Protein AF-A0A933D525-F1 (afdb_monomer_lite)

Foldseek 3Di:
DPVVLVQVLLQQLVQQLVVVVVFHWDDDPPDGAIDGPQAGQKHADWDDDPNDIDDGMDGAAPDDQVVVVVDDDPPPPPHHHDHVCVVVVHHDDPVVSVVSSQVSSCVSVVHDDADADPVCVVVDDVPDHHDPDPPDPDDDDDD

Radius of gyration: 18.98 Å; chains: 1; bounding box: 61×46×40 Å

Structure (mmCIF, N/CA/C/O backbone):
data_AF-A0A933D525-F1
#
_entry.id   AF-A0A933D525-F1
#
loop_
_atom_site.group_PDB
_atom_site.id
_atom_site.type_symbol
_atom_site.label_atom_id
_atom_site.label_alt_id
_atom_site.label_comp_id
_atom_site.label_asym_id
_atom_site.label_entity_id
_atom_site.label_seq_id
_atom_site.pdbx_PDB_ins_code
_atom_site.Cartn_x
_atom_site.Cartn_y
_atom_site.Cartn_z
_atom_site.occupancy
_atom_site.B_iso_or_equiv
_atom_site.auth_seq_id
_atom_site.auth_comp_id
_atom_site.auth_asym_id
_atom_site.auth_atom_id
_atom_site.pdbx_PDB_model_num
ATOM 1 N N . LEU A 1 1 ? -7.139 -11.511 15.851 1.00 65.94 1 LEU A N 1
ATOM 2 C CA . LEU A 1 1 ? -6.627 -10.879 14.617 1.00 65.94 1 LEU A CA 1
ATOM 3 C C . LEU A 1 1 ? -5.831 -11.922 13.856 1.00 65.94 1 LEU A C 1
ATOM 5 O O . LEU A 1 1 ? -4.845 -12.406 14.396 1.00 65.94 1 LEU A O 1
ATOM 9 N N . ASP A 1 2 ? -6.271 -12.282 12.656 1.00 87.12 2 ASP A N 1
ATOM 10 C CA . ASP A 1 2 ? -5.438 -13.042 11.724 1.00 87.12 2 ASP A CA 1
ATOM 11 C C . ASP A 1 2 ? -4.530 -12.046 10.989 1.00 87.12 2 ASP A C 1
ATOM 13 O O . ASP A 1 2 ? -5.005 -11.227 10.200 1.00 87.12 2 ASP A O 1
ATOM 17 N N . LEU A 1 3 ? -3.234 -12.063 11.313 1.00 86.88 3 LEU A N 1
ATOM 18 C CA . LEU A 1 3 ? -2.268 -11.114 10.759 1.00 86.88 3 LEU A CA 1
ATOM 19 C C . LEU A 1 3 ? -1.993 -11.373 9.274 1.00 86.88 3 LEU A C 1
ATOM 21 O O . LEU A 1 3 ? -1.749 -10.427 8.531 1.00 86.88 3 LEU A O 1
ATOM 25 N N . HIS A 1 4 ? -2.052 -12.635 8.842 1.00 89.50 4 HIS A N 1
ATOM 26 C CA . HIS A 1 4 ? -1.857 -12.987 7.441 1.00 89.50 4 HIS A CA 1
ATOM 27 C C . HIS A 1 4 ? -3.014 -12.464 6.604 1.00 89.50 4 HIS A C 1
ATOM 29 O O . HIS A 1 4 ? -2.779 -11.811 5.591 1.00 89.50 4 HIS A O 1
ATOM 35 N N . ARG A 1 5 ? -4.252 -12.677 7.064 1.00 92.19 5 ARG A N 1
ATOM 36 C CA . ARG A 1 5 ? -5.430 -12.102 6.413 1.00 92.19 5 ARG A CA 1
ATOM 37 C C . ARG A 1 5 ? -5.366 -10.576 6.384 1.00 92.19 5 ARG A C 1
ATOM 39 O O . ARG A 1 5 ? -5.506 -10.004 5.316 1.00 92.19 5 ARG A O 1
ATOM 46 N N . TYR A 1 6 ? -5.050 -9.933 7.509 1.00 92.81 6 TYR A N 1
ATOM 47 C CA . TYR A 1 6 ? -4.910 -8.474 7.573 1.00 92.81 6 TYR A CA 1
ATOM 48 C C . TYR A 1 6 ? -3.876 -7.932 6.570 1.00 92.81 6 TYR A C 1
ATOM 50 O O . TYR A 1 6 ? -4.121 -6.931 5.904 1.00 92.81 6 TYR A O 1
ATOM 58 N N . LEU A 1 7 ? -2.733 -8.610 6.417 1.00 93.94 7 LEU A N 1
ATOM 59 C CA . LEU A 1 7 ? -1.735 -8.265 5.404 1.00 93.94 7 LEU A CA 1
ATOM 60 C C . LEU A 1 7 ? -2.272 -8.429 3.977 1.00 93.94 7 LEU A C 1
ATOM 62 O O . LEU A 1 7 ? -2.055 -7.545 3.152 1.00 93.94 7 LEU A O 1
ATOM 66 N N . ARG A 1 8 ? -2.985 -9.525 3.685 1.00 95.62 8 ARG A N 1
ATOM 67 C CA . ARG A 1 8 ? -3.607 -9.742 2.367 1.00 95.62 8 ARG A CA 1
ATOM 68 C C . ARG A 1 8 ? -4.686 -8.707 2.062 1.00 95.62 8 ARG A C 1
ATOM 70 O O . ARG A 1 8 ? -4.765 -8.267 0.918 1.00 95.62 8 ARG A O 1
ATOM 77 N N . ASP A 1 9 ? -5.446 -8.292 3.067 1.00 97.00 9 ASP A N 1
ATOM 78 C CA . ASP A 1 9 ? -6.456 -7.242 2.956 1.00 97.00 9 ASP A CA 1
ATOM 79 C C . ASP A 1 9 ? -5.787 -5.886 2.657 1.00 97.00 9 ASP A C 1
ATOM 81 O O . ASP A 1 9 ? -6.196 -5.188 1.735 1.00 97.00 9 ASP A O 1
ATOM 85 N N . LEU A 1 10 ? -4.686 -5.536 3.337 1.00 97.44 10 LEU A N 1
ATOM 86 C CA . LEU A 1 10 ? -3.913 -4.328 3.002 1.00 97.44 10 LEU A CA 1
ATOM 87 C C . LEU A 1 10 ? -3.332 -4.367 1.580 1.00 97.44 10 LEU A C 1
ATOM 89 O O . LEU A 1 10 ? -3.354 -3.353 0.888 1.00 97.44 10 LEU A O 1
ATOM 93 N N . GLU A 1 11 ? -2.828 -5.518 1.126 1.00 98.12 11 GLU A N 1
ATOM 94 C CA . GLU A 1 11 ? -2.406 -5.686 -0.272 1.00 98.12 11 GLU A CA 1
ATOM 95 C C . GLU A 1 11 ? -3.578 -5.462 -1.237 1.00 98.12 11 GLU A C 1
ATOM 97 O O . GLU A 1 11 ? -3.399 -4.821 -2.268 1.00 98.12 11 GLU A O 1
ATOM 102 N N . GLU A 1 12 ? -4.777 -5.943 -0.893 1.00 98.44 12 GLU A N 1
ATOM 103 C CA . GLU A 1 12 ? -5.973 -5.786 -1.727 1.00 98.44 12 GLU A CA 1
ATOM 104 C C . GLU A 1 12 ? -6.386 -4.323 -1.851 1.00 98.44 12 GLU A C 1
ATOM 106 O O . GLU A 1 12 ? -6.699 -3.872 -2.947 1.00 98.44 12 GLU A O 1
ATOM 111 N N . VAL A 1 13 ? -6.327 -3.560 -0.754 1.00 98.50 13 VAL A N 1
ATOM 112 C CA . VAL A 1 13 ? -6.620 -2.119 -0.773 1.00 98.50 13 VAL A CA 1
ATOM 113 C C . VAL A 1 13 ? -5.761 -1.407 -1.813 1.00 98.50 13 VAL A C 1
ATOM 115 O O . VAL A 1 13 ? -6.268 -0.607 -2.598 1.00 98.50 13 VAL A O 1
ATOM 118 N N . ILE A 1 14 ? -4.464 -1.713 -1.850 1.00 98.38 14 ILE A N 1
ATOM 119 C CA . ILE A 1 14 ? -3.542 -1.089 -2.799 1.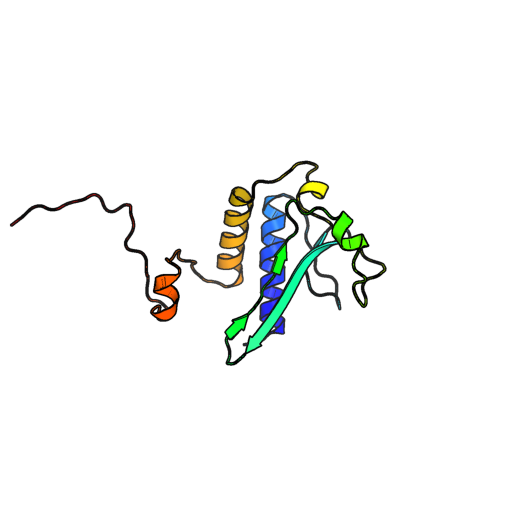00 98.38 14 ILE A CA 1
ATOM 120 C C . ILE A 1 14 ? -3.777 -1.598 -4.223 1.00 98.38 14 ILE A C 1
ATOM 122 O O . ILE A 1 14 ? -3.716 -0.802 -5.154 1.00 98.38 14 ILE A O 1
ATOM 126 N N . ILE A 1 15 ? -4.082 -2.885 -4.415 1.00 98.56 15 ILE A N 1
ATOM 127 C CA . ILE A 1 15 ? -4.413 -3.432 -5.742 1.00 98.56 15 ILE A CA 1
ATOM 128 C C . ILE A 1 15 ? -5.657 -2.744 -6.314 1.00 98.56 15 ILE A C 1
ATOM 130 O O . ILE A 1 15 ? -5.590 -2.223 -7.422 1.00 98.56 15 ILE A O 1
ATOM 134 N N . LEU A 1 16 ? -6.740 -2.643 -5.540 1.00 98.38 16 LEU A N 1
ATOM 135 C CA . LEU A 1 16 ? -7.959 -1.943 -5.955 1.00 98.38 16 LEU A CA 1
ATOM 136 C C . LEU A 1 16 ? -7.717 -0.449 -6.196 1.00 98.38 16 LEU A C 1
ATOM 138 O O . LEU A 1 16 ? -8.270 0.127 -7.123 1.00 98.38 16 LEU A O 1
ATOM 142 N N . THR A 1 17 ? -6.854 0.181 -5.395 1.00 98.19 17 THR A N 1
ATOM 143 C CA . THR A 1 17 ? -6.446 1.574 -5.630 1.00 98.19 17 THR A CA 1
ATOM 144 C C . THR A 1 17 ? -5.765 1.728 -6.993 1.00 98.19 17 THR A C 1
ATOM 146 O O . THR A 1 17 ? -6.005 2.709 -7.685 1.00 98.19 17 THR A O 1
ATOM 149 N N . LEU A 1 18 ? -4.909 0.782 -7.391 1.00 98.19 18 LEU A N 1
ATOM 150 C CA . LEU A 1 18 ? -4.202 0.825 -8.676 1.00 98.19 18 LEU A CA 1
ATOM 151 C C . LEU A 1 18 ? -5.139 0.637 -9.876 1.00 98.19 18 LEU A C 1
ATOM 153 O O . LEU A 1 18 ? -4.896 1.237 -10.926 1.00 98.19 18 LEU A O 1
ATOM 157 N N . GLU A 1 19 ? -6.218 -0.132 -9.718 1.00 97.50 19 GLU A N 1
ATOM 158 C CA . GLU A 1 19 ? -7.227 -0.333 -10.766 1.00 97.50 19 GLU A CA 1
ATOM 159 C C . GLU A 1 19 ? -7.890 0.984 -11.199 1.00 97.50 19 GLU A C 1
ATOM 161 O O . GLU A 1 19 ? -8.111 1.178 -12.394 1.00 97.50 19 GLU A O 1
ATOM 166 N N . GLU A 1 20 ? -8.101 1.930 -10.277 1.00 96.75 20 GLU A N 1
ATOM 167 C CA . GLU A 1 20 ? -8.635 3.274 -10.579 1.00 96.75 20 GLU A CA 1
ATOM 168 C C . GLU A 1 20 ? -7.715 4.091 -11.508 1.00 96.75 20 GLU A C 1
ATOM 170 O O . GLU A 1 20 ? -8.159 5.000 -12.208 1.00 96.75 20 GLU A O 1
ATOM 175 N N . TYR A 1 21 ? -6.427 3.741 -11.565 1.00 96.88 21 TYR A N 1
ATOM 176 C CA . TYR A 1 21 ? -5.445 4.338 -12.474 1.00 96.88 21 TYR A CA 1
ATOM 177 C C . TYR A 1 21 ? -5.196 3.487 -13.727 1.00 96.88 21 TYR A C 1
ATOM 179 O O . TYR A 1 21 ? -4.296 3.795 -14.509 1.00 96.88 21 TYR A O 1
ATOM 187 N N . GLY A 1 22 ? -5.957 2.405 -13.922 1.00 97.06 22 GLY A N 1
ATOM 188 C CA . GLY A 1 22 ? -5.744 1.449 -15.009 1.00 97.06 22 GLY A CA 1
ATOM 189 C C . GLY A 1 22 ? -4.452 0.638 -14.867 1.00 97.06 22 GLY A C 1
ATOM 190 O O . GLY A 1 22 ? -3.939 0.122 -15.859 1.00 97.06 22 GLY A O 1
ATOM 191 N N . VAL A 1 23 ? -3.903 0.535 -13.652 1.00 97.75 23 VAL A N 1
ATOM 192 C CA . VAL A 1 23 ? -2.651 -0.172 -13.370 1.00 97.75 23 VAL A CA 1
ATOM 193 C C . VAL A 1 23 ? -2.955 -1.521 -12.725 1.00 97.75 23 VAL A C 1
ATOM 195 O O . VAL A 1 23 ? -3.589 -1.604 -11.679 1.00 97.75 23 VAL A O 1
ATOM 198 N N . THR A 1 24 ? -2.454 -2.604 -13.315 1.00 97.75 24 THR A N 1
ATOM 199 C CA . THR A 1 24 ? -2.627 -3.947 -12.749 1.00 97.75 24 THR A CA 1
ATOM 200 C C . THR A 1 24 ? -1.593 -4.218 -11.655 1.00 97.75 24 THR A C 1
ATOM 202 O O . THR A 1 24 ? -0.419 -4.476 -11.936 1.00 97.75 24 THR A O 1
ATOM 205 N N . GLY A 1 25 ? -2.038 -4.175 -10.399 1.00 97.44 25 GLY A N 1
ATOM 206 C CA . GLY A 1 25 ? -1.272 -4.622 -9.236 1.00 97.44 25 GLY A CA 1
ATOM 207 C C . GLY A 1 25 ? -1.364 -6.135 -9.018 1.00 97.44 25 GLY A C 1
ATOM 208 O O . GLY A 1 25 ? -2.342 -6.781 -9.381 1.00 97.44 25 GLY A O 1
ATOM 209 N N . SER A 1 26 ? -0.338 -6.719 -8.403 1.00 97.12 26 SER A N 1
ATOM 210 C CA . SER A 1 26 ? -0.274 -8.153 -8.105 1.00 97.12 26 SER A CA 1
ATOM 211 C C . SER A 1 26 ? 0.451 -8.437 -6.789 1.00 97.12 26 SER A C 1
ATOM 213 O O . SER A 1 26 ? 1.176 -7.595 -6.251 1.00 97.12 26 SER A O 1
ATOM 215 N N . ARG A 1 27 ? 0.258 -9.657 -6.283 1.00 96.56 27 ARG A N 1
ATOM 216 C CA . ARG A 1 27 ? 1.004 -10.230 -5.158 1.00 96.56 27 ARG A CA 1
ATOM 217 C C . ARG A 1 27 ? 2.042 -11.198 -5.705 1.00 96.56 27 ARG A C 1
ATOM 219 O O . ARG A 1 27 ? 1.762 -11.918 -6.661 1.00 96.56 27 ARG A O 1
ATOM 226 N N . ILE A 1 28 ? 3.204 -11.265 -5.066 1.00 93.62 28 ILE A N 1
ATOM 227 C CA . ILE A 1 28 ? 4.210 -12.286 -5.361 1.00 93.62 28 ILE A CA 1
ATOM 228 C C . ILE A 1 28 ? 4.348 -13.171 -4.126 1.00 93.62 28 ILE A C 1
ATOM 230 O O . ILE A 1 28 ? 4.543 -12.672 -3.017 1.00 93.62 28 ILE A O 1
ATOM 234 N N . ASP A 1 29 ? 4.217 -14.485 -4.311 1.00 90.62 29 ASP A N 1
ATOM 235 C CA . ASP A 1 29 ? 4.346 -15.430 -3.205 1.00 90.62 29 ASP A CA 1
ATOM 236 C C . ASP A 1 29 ? 5.734 -15.341 -2.553 1.00 90.62 29 ASP A C 1
ATOM 238 O O . ASP A 1 29 ? 6.738 -15.107 -3.224 1.00 90.62 29 ASP A O 1
ATOM 242 N N . GLY A 1 30 ? 5.776 -15.443 -1.225 1.00 88.56 30 GLY A N 1
ATOM 243 C CA . GLY A 1 30 ? 6.993 -15.226 -0.435 1.00 88.56 30 GLY A CA 1
ATOM 244 C C . GLY A 1 30 ? 7.459 -13.766 -0.309 1.00 88.56 30 GLY A C 1
ATOM 245 O O . GLY A 1 30 ? 8.375 -13.499 0.467 1.00 88.56 30 GLY A O 1
ATOM 246 N N . TYR A 1 31 ? 6.825 -12.806 -0.995 1.00 90.50 31 TYR A N 1
ATOM 247 C CA . TYR A 1 31 ? 7.246 -11.403 -0.997 1.00 90.50 31 TYR A CA 1
ATOM 248 C C . TYR A 1 31 ? 6.104 -10.430 -0.668 1.00 90.50 31 TYR A C 1
ATOM 250 O O . TYR A 1 31 ? 5.392 -9.948 -1.551 1.00 90.50 31 TYR A O 1
ATOM 258 N N . THR A 1 32 ? 5.995 -10.063 0.611 1.00 92.81 32 THR A N 1
ATOM 259 C CA . THR A 1 32 ? 4.987 -9.115 1.111 1.00 92.81 32 THR A CA 1
ATOM 260 C C . THR A 1 32 ? 5.0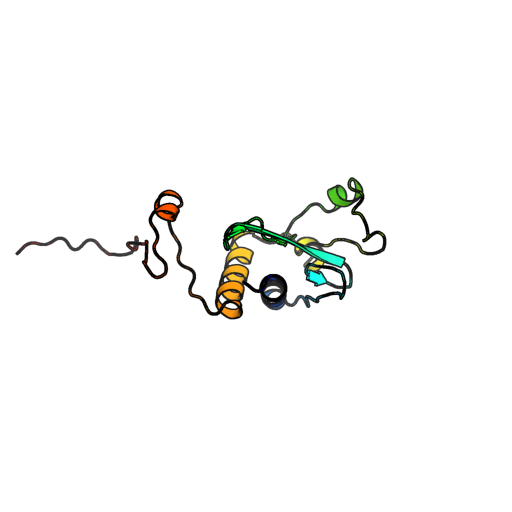58 -7.752 0.415 1.00 92.81 32 THR A C 1
ATOM 262 O O . THR A 1 32 ? 6.139 -7.156 0.262 1.00 92.81 32 THR A O 1
ATOM 265 N N . GLY A 1 33 ? 3.881 -7.241 0.055 1.00 94.88 33 GLY A N 1
ATOM 266 C CA . GLY A 1 33 ? 3.697 -5.969 -0.633 1.00 94.88 33 GLY A CA 1
ATOM 267 C C . GLY A 1 33 ? 3.004 -6.133 -1.981 1.00 94.88 33 GLY A C 1
ATOM 268 O O . GLY A 1 33 ? 2.661 -7.238 -2.399 1.00 94.88 33 GLY A O 1
ATOM 269 N N . VAL A 1 34 ? 2.817 -5.010 -2.671 1.00 97.81 34 VAL A N 1
ATOM 270 C CA . VAL A 1 34 ? 2.166 -4.973 -3.986 1.00 97.81 34 VAL A CA 1
ATOM 271 C C . VAL A 1 34 ? 3.180 -4.664 -5.076 1.00 97.81 34 VAL A C 1
ATOM 273 O O . VAL A 1 34 ? 4.110 -3.872 -4.884 1.00 97.81 34 VAL A O 1
ATOM 276 N N . TRP A 1 35 ? 2.985 -5.315 -6.220 1.00 97.19 35 TRP A N 1
ATOM 277 C CA . TRP A 1 35 ? 3.929 -5.374 -7.326 1.00 97.19 35 TRP A CA 1
ATOM 278 C C . TRP A 1 35 ? 3.249 -5.047 -8.655 1.00 97.19 35 TRP A C 1
ATOM 280 O O . TRP A 1 35 ? 2.146 -5.525 -8.917 1.00 97.19 35 TRP A O 1
ATOM 290 N N . VAL A 1 36 ? 3.933 -4.295 -9.515 1.00 96.94 36 VAL A N 1
ATOM 291 C CA . VAL A 1 36 ? 3.505 -3.981 -10.887 1.00 96.94 36 VAL A CA 1
ATOM 292 C C . VAL A 1 36 ? 4.639 -4.355 -11.832 1.00 96.94 36 VAL A C 1
ATOM 294 O O . VAL A 1 36 ? 5.771 -3.909 -11.651 1.00 96.94 36 VAL A O 1
ATOM 297 N N . GLY A 1 37 ? 4.364 -5.223 -12.810 1.00 93.38 37 GLY A N 1
ATOM 298 C CA . GLY A 1 37 ? 5.378 -5.665 -13.779 1.00 93.38 37 GLY A CA 1
ATOM 299 C C . GLY A 1 37 ? 6.627 -6.293 -13.141 1.00 93.38 37 GLY A C 1
ATOM 300 O O . GLY A 1 37 ? 7.718 -6.170 -13.684 1.00 93.38 37 GLY A O 1
ATOM 301 N N . GLY A 1 38 ? 6.493 -6.911 -11.962 1.00 91.88 38 GLY A N 1
ATOM 302 C CA . GLY A 1 38 ? 7.611 -7.495 -11.212 1.00 91.88 38 GLY A CA 1
ATOM 303 C C . GLY A 1 38 ? 8.374 -6.527 -10.298 1.00 91.88 38 GLY A C 1
ATOM 304 O O . GLY A 1 38 ? 9.202 -6.989 -9.515 1.00 91.88 38 GLY A O 1
ATOM 305 N N . ASN A 1 39 ? 8.059 -5.227 -10.322 1.00 93.69 39 ASN A N 1
ATOM 306 C CA . ASN A 1 39 ? 8.663 -4.210 -9.456 1.00 93.69 39 ASN A CA 1
ATOM 307 C C . ASN A 1 39 ? 7.753 -3.867 -8.273 1.00 93.69 39 ASN A C 1
ATOM 309 O O . ASN A 1 39 ? 6.533 -3.774 -8.420 1.00 93.69 39 ASN A O 1
ATOM 313 N N . LYS A 1 40 ? 8.331 -3.666 -7.085 1.00 95.00 40 LYS A N 1
ATOM 314 C CA . LYS A 1 40 ? 7.570 -3.332 -5.875 1.00 95.00 40 LYS A CA 1
ATOM 315 C C . LYS A 1 40 ? 7.092 -1.888 -5.939 1.00 95.00 40 LYS A C 1
ATOM 317 O O . LYS A 1 40 ? 7.904 -0.969 -5.988 1.00 95.00 40 LYS A O 1
ATOM 322 N N . ILE A 1 41 ? 5.782 -1.692 -5.863 1.00 97.12 41 ILE A N 1
ATOM 323 C CA . ILE A 1 41 ? 5.173 -0.359 -5.812 1.00 97.12 41 ILE A CA 1
ATOM 324 C C . ILE A 1 41 ? 4.733 0.022 -4.396 1.00 97.12 41 ILE A C 1
ATOM 326 O O . ILE A 1 41 ? 4.690 1.201 -4.046 1.00 97.12 41 ILE A O 1
ATOM 330 N N . CYS A 1 42 ? 4.433 -0.971 -3.555 1.00 97.06 42 CYS A N 1
ATOM 331 C CA . CYS A 1 42 ? 4.046 -0.737 -2.173 1.00 97.06 42 CYS A CA 1
ATOM 332 C C . CYS A 1 42 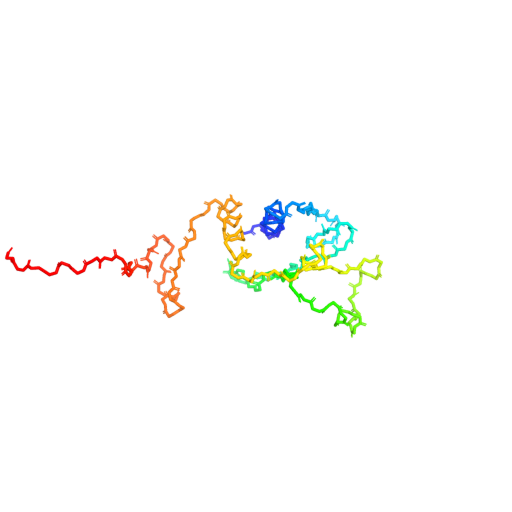? 4.699 -1.746 -1.229 1.00 97.06 42 CYS A C 1
ATOM 334 O O . CYS A 1 42 ? 4.568 -2.961 -1.402 1.00 97.06 42 CYS A O 1
ATOM 336 N N . ALA A 1 43 ? 5.400 -1.236 -0.218 1.00 95.38 43 ALA A N 1
ATOM 337 C CA . ALA A 1 43 ? 5.920 -2.035 0.882 1.00 95.38 43 ALA A CA 1
ATOM 338 C C . ALA A 1 43 ? 4.888 -2.091 2.010 1.00 95.38 43 ALA A C 1
ATOM 340 O O . ALA A 1 43 ? 4.309 -1.071 2.368 1.00 95.38 43 ALA A O 1
ATOM 341 N N . ILE A 1 44 ? 4.681 -3.269 2.595 1.00 95.25 44 ILE A N 1
ATOM 342 C CA . ILE A 1 44 ? 3.747 -3.454 3.708 1.00 95.25 44 ILE A CA 1
ATOM 343 C C . ILE A 1 44 ? 4.504 -4.097 4.860 1.00 95.25 44 ILE A C 1
ATOM 345 O O . ILE A 1 44 ? 5.162 -5.125 4.696 1.00 95.25 44 ILE A O 1
ATOM 349 N N . GLY A 1 45 ? 4.420 -3.465 6.023 1.00 91.62 45 GLY A N 1
ATOM 350 C CA . GLY A 1 45 ? 5.079 -3.897 7.241 1.00 91.62 45 GLY A CA 1
ATOM 351 C C . GLY A 1 45 ? 4.235 -3.473 8.424 1.00 91.62 45 GLY A C 1
ATOM 352 O O . GLY A 1 45 ? 4.040 -2.284 8.662 1.00 91.62 45 GLY A O 1
ATOM 353 N N . VAL A 1 46 ? 3.723 -4.452 9.160 1.00 92.31 46 VAL A N 1
ATOM 354 C CA . VAL A 1 46 ? 2.826 -4.223 10.291 1.00 92.31 46 VAL A CA 1
ATOM 355 C C . VAL A 1 46 ? 3.341 -4.982 11.499 1.00 92.31 46 VAL A C 1
ATOM 357 O O . VAL A 1 46 ? 3.886 -6.080 11.391 1.00 92.31 46 VAL A O 1
ATOM 360 N N . ARG A 1 47 ? 3.144 -4.399 12.673 1.00 89.69 47 ARG A N 1
ATOM 361 C CA . ARG A 1 47 ? 3.384 -5.056 13.955 1.00 89.69 47 ARG A CA 1
ATOM 362 C C . ARG A 1 47 ? 2.076 -5.063 14.726 1.00 89.69 47 ARG A C 1
ATOM 364 O O . ARG A 1 47 ? 1.359 -4.073 14.716 1.00 89.69 47 ARG A O 1
ATOM 371 N N . SER A 1 48 ? 1.771 -6.164 15.404 1.00 87.00 48 SER A N 1
ATOM 372 C CA . SER A 1 48 ? 0.620 -6.250 16.305 1.00 87.00 48 SER A CA 1
ATOM 373 C C . SER A 1 48 ? 1.100 -6.357 17.747 1.00 87.00 48 SER A C 1
ATOM 375 O O . SER A 1 48 ? 2.002 -7.136 18.053 1.00 87.00 48 SER A O 1
ATOM 377 N N . SER A 1 49 ? 0.519 -5.553 18.632 1.00 84.56 49 SER A N 1
ATOM 378 C CA . SER A 1 49 ? 0.769 -5.590 20.072 1.00 84.56 49 SER A CA 1
ATOM 379 C C . SER A 1 49 ? -0.540 -5.348 20.807 1.00 84.56 49 SER A C 1
ATOM 381 O O . SER A 1 49 ? -1.265 -4.414 20.478 1.00 84.56 49 SER A O 1
ATOM 383 N N . ARG A 1 50 ? -0.864 -6.192 21.796 1.00 84.50 50 ARG A N 1
ATOM 384 C CA . ARG A 1 50 ? -2.122 -6.106 22.568 1.00 84.50 50 ARG A CA 1
ATOM 385 C C . ARG A 1 50 ? -3.374 -5.986 21.677 1.00 84.50 50 ARG A C 1
ATOM 387 O O . ARG A 1 50 ? -4.286 -5.238 22.000 1.00 84.50 50 ARG A O 1
ATOM 394 N N . TRP A 1 51 ? -3.399 -6.724 20.562 1.00 78.94 51 TRP A N 1
ATOM 395 C CA . TRP A 1 51 ? -4.478 -6.724 19.557 1.00 78.94 51 TRP A CA 1
ATOM 396 C C . TRP A 1 51 ? -4.647 -5.431 18.748 1.00 78.94 51 TRP A C 1
ATOM 398 O O . TRP A 1 51 ? -5.621 -5.305 18.012 1.00 78.94 51 TRP A O 1
ATOM 408 N N . VAL A 1 52 ? -3.680 -4.516 18.821 1.00 81.12 52 VAL A N 1
ATOM 409 C CA . VAL A 1 52 ? -3.644 -3.276 18.040 1.00 81.12 52 VAL A CA 1
ATOM 410 C C . VAL A 1 52 ? -2.486 -3.336 17.046 1.00 81.12 52 VAL A C 1
ATOM 412 O O . VAL A 1 52 ? -1.351 -3.653 17.415 1.00 81.12 52 VAL A O 1
ATOM 415 N N . THR A 1 53 ? -2.773 -3.050 15.776 1.00 86.31 53 THR A N 1
ATOM 416 C CA . THR A 1 53 ? -1.766 -2.969 14.712 1.00 86.31 53 THR A CA 1
ATOM 417 C C . THR A 1 53 ? -1.107 -1.593 14.680 1.00 86.31 53 THR A C 1
ATOM 419 O O . THR A 1 53 ? -1.751 -0.574 14.902 1.00 86.31 53 THR A O 1
ATOM 422 N N . MET A 1 54 ? 0.186 -1.564 14.382 1.00 83.81 54 MET A N 1
ATOM 423 C CA . MET A 1 54 ? 1.019 -0.370 14.229 1.00 83.81 54 MET A CA 1
ATOM 424 C C . MET A 1 54 ? 1.892 -0.503 12.972 1.00 83.81 54 MET A C 1
ATOM 426 O O . MET A 1 54 ? 2.125 -1.622 12.503 1.00 83.81 54 MET A O 1
ATOM 430 N N . HIS A 1 55 ? 2.375 0.635 12.457 1.00 91.56 55 HIS A N 1
ATOM 431 C CA . HIS A 1 55 ? 2.907 0.816 11.095 1.00 91.56 55 HIS A CA 1
ATOM 432 C C . HIS A 1 55 ? 1.802 0.732 10.030 1.00 91.56 55 HIS A C 1
ATOM 434 O O . HIS A 1 55 ? 0.770 1.373 10.204 1.00 91.56 55 HIS A O 1
ATOM 440 N N . GLY A 1 56 ? 2.006 0.006 8.929 1.00 92.38 56 GLY A N 1
ATOM 441 C CA . GLY A 1 56 ? 1.058 -0.021 7.820 1.00 92.38 56 GLY A CA 1
ATOM 442 C C . GLY A 1 56 ? 1.744 -0.338 6.501 1.00 92.38 56 GLY A C 1
ATOM 443 O O . GLY A 1 56 ? 2.433 -1.350 6.365 1.00 92.38 56 GLY A O 1
ATOM 444 N N . PHE A 1 57 ? 1.554 0.546 5.529 1.00 96.00 57 PHE A N 1
ATOM 445 C CA . PHE A 1 57 ? 2.118 0.419 4.197 1.00 96.00 57 PHE A CA 1
ATOM 446 C C . PHE A 1 57 ? 2.761 1.728 3.732 1.00 96.00 57 PHE A C 1
ATOM 448 O O . PHE A 1 57 ? 2.426 2.808 4.211 1.00 96.00 57 PHE A O 1
ATOM 455 N N . ALA A 1 58 ? 3.685 1.618 2.785 1.00 95.75 58 ALA A N 1
ATOM 456 C CA . ALA A 1 58 ? 4.331 2.726 2.100 1.00 95.75 58 ALA A CA 1
ATOM 457 C C . ALA A 1 58 ? 4.118 2.540 0.596 1.00 95.75 58 ALA A C 1
ATOM 459 O O . ALA A 1 58 ? 4.692 1.633 -0.008 1.00 95.75 58 ALA A O 1
ATOM 460 N N . PHE A 1 59 ? 3.233 3.349 0.013 1.00 96.94 59 PHE A N 1
ATOM 461 C CA . PHE A 1 59 ? 2.870 3.301 -1.403 1.00 96.94 59 PHE A CA 1
ATOM 462 C C . PHE A 1 59 ? 3.628 4.392 -2.170 1.00 96.94 59 PHE A C 1
ATOM 464 O O . PHE A 1 59 ? 3.503 5.581 -1.874 1.00 96.94 59 PHE A O 1
ATOM 471 N N . ASN A 1 60 ? 4.444 3.986 -3.142 1.00 96.94 60 ASN A N 1
ATOM 472 C CA . ASN A 1 60 ? 5.270 4.893 -3.928 1.00 96.94 60 ASN A CA 1
ATOM 473 C C . ASN A 1 60 ? 4.419 5.652 -4.959 1.00 96.94 60 ASN A C 1
ATOM 475 O O . ASN A 1 60 ? 4.147 5.141 -6.044 1.00 96.94 60 ASN A O 1
ATOM 479 N N . ILE A 1 61 ? 4.036 6.893 -4.647 1.00 97.19 61 ILE A N 1
ATOM 480 C CA . ILE A 1 61 ? 3.294 7.758 -5.582 1.00 97.19 61 ILE A CA 1
ATOM 481 C C . ILE A 1 61 ? 4.254 8.532 -6.485 1.00 97.19 61 ILE A C 1
ATOM 483 O O . ILE A 1 61 ? 4.414 8.196 -7.651 1.00 97.19 61 ILE A O 1
ATOM 487 N N . ASN A 1 62 ? 4.953 9.520 -5.920 1.00 96.19 62 ASN A N 1
ATOM 488 C CA . ASN A 1 62 ? 5.946 10.349 -6.616 1.00 96.19 62 ASN A CA 1
ATOM 489 C C . ASN A 1 62 ? 7.369 10.130 -6.082 1.00 96.19 62 ASN A C 1
ATOM 491 O O . ASN A 1 62 ? 8.205 11.029 -6.186 1.00 96.19 62 ASN A O 1
ATOM 495 N N . ALA A 1 63 ? 7.615 8.987 -5.439 1.00 91.94 63 ALA A N 1
ATOM 496 C CA . ALA A 1 63 ? 8.878 8.702 -4.770 1.00 91.94 63 ALA A CA 1
ATOM 497 C C . ALA A 1 63 ? 10.066 8.806 -5.740 1.00 91.94 63 ALA A C 1
ATOM 499 O O . ALA A 1 63 ? 9.989 8.348 -6.880 1.00 91.94 63 ALA A O 1
ATOM 500 N N . ASP A 1 64 ? 11.168 9.389 -5.271 1.00 89.25 64 ASP A N 1
ATOM 501 C CA . ASP A 1 64 ? 12.453 9.304 -5.960 1.00 89.25 64 ASP A CA 1
ATOM 502 C C . ASP A 1 64 ? 13.060 7.927 -5.679 1.00 89.25 64 ASP A C 1
ATOM 504 O O . ASP A 1 64 ? 13.407 7.594 -4.542 1.00 89.25 64 ASP A O 1
ATOM 508 N N . LEU A 1 65 ? 13.134 7.100 -6.718 1.00 87.69 65 LEU A N 1
ATOM 509 C CA . LEU A 1 65 ? 13.549 5.713 -6.574 1.00 87.69 65 LEU A CA 1
ATOM 510 C C . LEU A 1 65 ? 15.067 5.548 -6.448 1.00 87.69 65 LEU A C 1
ATOM 512 O O . LEU A 1 65 ? 15.512 4.510 -5.965 1.00 87.69 65 LEU A O 1
ATOM 516 N N . SER A 1 66 ? 15.858 6.583 -6.758 1.00 83.50 66 SER A N 1
ATOM 517 C CA . SER A 1 66 ? 17.324 6.550 -6.619 1.00 83.50 66 SER A CA 1
ATOM 518 C C . SER A 1 66 ? 17.791 6.373 -5.168 1.00 83.50 66 SER A C 1
ATOM 520 O O . SER A 1 66 ? 18.926 5.973 -4.900 1.00 83.50 66 SER A O 1
ATOM 522 N N . PHE A 1 67 ? 16.918 6.644 -4.192 1.00 80.19 67 PHE A N 1
ATOM 523 C CA . PHE A 1 67 ? 17.200 6.371 -2.785 1.00 80.19 67 PHE A CA 1
ATOM 524 C C . PHE A 1 67 ? 17.208 4.875 -2.457 1.00 80.19 67 PHE A C 1
ATOM 526 O O . PHE A 1 67 ? 17.900 4.477 -1.519 1.00 80.19 67 PHE A O 1
ATOM 533 N N . PHE A 1 68 ? 16.493 4.042 -3.219 1.00 80.69 68 PHE A N 1
ATOM 534 C CA . PHE A 1 68 ? 16.491 2.594 -3.005 1.00 80.69 68 PHE A CA 1
ATOM 535 C C . PHE A 1 68 ? 17.820 1.954 -3.412 1.00 80.69 68 PHE A C 1
ATOM 537 O O . PHE A 1 68 ? 18.231 0.998 -2.763 1.00 80.69 68 PHE A O 1
ATOM 544 N N . ASP A 1 69 ? 18.553 2.543 -4.363 1.00 75.44 69 ASP A N 1
ATOM 545 C CA . ASP A 1 69 ? 19.900 2.094 -4.756 1.00 75.44 69 ASP A CA 1
ATOM 546 C C . ASP A 1 69 ? 20.935 2.244 -3.627 1.00 75.44 69 ASP A C 1
ATOM 548 O O . ASP A 1 69 ? 22.009 1.645 -3.654 1.00 75.44 69 ASP A O 1
ATOM 552 N N . ARG A 1 70 ? 20.626 3.064 -2.614 1.00 77.56 70 ARG A N 1
ATOM 553 C CA . ARG A 1 70 ? 21.511 3.342 -1.472 1.00 77.56 70 ARG A CA 1
ATOM 554 C C . ARG A 1 70 ? 21.279 2.410 -0.288 1.00 77.56 70 ARG A C 1
ATOM 556 O O . ARG A 1 70 ? 21.972 2.526 0.722 1.00 77.56 70 ARG A O 1
ATOM 563 N N . ILE A 1 71 ? 20.295 1.521 -0.381 1.00 80.12 71 ILE A N 1
ATOM 564 C CA . ILE A 1 71 ? 19.930 0.580 0.675 1.00 80.12 71 ILE A CA 1
ATOM 565 C C . ILE A 1 71 ? 20.070 -0.824 0.097 1.00 80.12 71 ILE A C 1
ATOM 567 O O . ILE A 1 71 ? 19.654 -1.080 -1.024 1.00 80.12 71 ILE A O 1
ATOM 571 N N . ILE A 1 72 ? 20.640 -1.753 0.865 1.00 68.12 72 ILE A N 1
ATOM 572 C CA . ILE A 1 72 ? 20.637 -3.172 0.503 1.00 68.12 72 ILE A CA 1
ATOM 573 C C . ILE A 1 72 ? 19.410 -3.818 1.159 1.00 68.12 72 ILE A C 1
ATOM 575 O O . ILE A 1 72 ? 19.446 -4.093 2.363 1.00 68.12 72 ILE A O 1
ATOM 579 N N . PRO A 1 73 ? 18.306 -4.057 0.428 1.00 63.84 73 PRO A N 1
ATOM 580 C CA . PRO A 1 73 ? 17.197 -4.818 0.973 1.00 63.84 73 PRO A CA 1
ATOM 581 C C . PRO A 1 73 ? 17.619 -6.285 1.094 1.00 63.84 73 PRO A C 1
ATOM 583 O O . PRO A 1 73 ? 17.874 -6.960 0.097 1.00 63.84 73 PRO A O 1
ATOM 586 N N . CYS A 1 74 ? 17.679 -6.809 2.319 1.00 56.03 74 CYS A N 1
ATOM 587 C CA . CYS A 1 74 ? 17.909 -8.236 2.530 1.00 56.03 74 CYS A CA 1
ATOM 588 C C . CYS A 1 74 ? 16.834 -9.060 1.791 1.00 56.03 74 CYS A C 1
ATOM 590 O O . CYS A 1 74 ? 15.655 -8.990 2.133 1.00 56.03 74 CYS A O 1
ATOM 592 N N . GLY A 1 75 ? 17.247 -9.854 0.794 1.00 59.88 75 GLY A N 1
ATOM 593 C CA . GLY A 1 75 ? 16.428 -10.912 0.185 1.00 59.88 75 GLY A CA 1
ATOM 594 C C . GLY A 1 75 ? 15.664 -10.572 -1.103 1.00 59.88 75 GLY A C 1
ATOM 595 O O . GLY A 1 75 ? 14.898 -11.418 -1.557 1.00 59.88 75 GLY A O 1
ATOM 596 N N . ILE A 1 76 ? 15.845 -9.390 -1.713 1.00 62.69 76 ILE A N 1
ATOM 597 C CA . ILE A 1 76 ? 15.096 -8.986 -2.929 1.00 62.69 76 ILE A CA 1
ATOM 598 C C . ILE A 1 76 ? 16.004 -8.396 -4.029 1.00 62.69 76 ILE A C 1
ATOM 600 O O . ILE A 1 76 ? 15.617 -7.491 -4.757 1.00 62.69 76 ILE A O 1
ATOM 604 N N . PHE A 1 77 ? 17.227 -8.906 -4.167 1.00 60.72 77 PHE A N 1
ATOM 605 C CA . PHE A 1 77 ? 18.227 -8.360 -5.097 1.00 60.72 77 PHE A CA 1
ATOM 606 C C . PHE A 1 77 ? 17.808 -8.381 -6.575 1.00 60.72 77 PHE A C 1
ATOM 608 O O . PHE A 1 77 ? 18.281 -7.565 -7.356 1.00 60.72 77 PHE A O 1
ATOM 615 N N . GLU A 1 78 ? 16.918 -9.296 -6.958 1.00 65.81 78 GLU A N 1
ATOM 616 C CA . GLU A 1 78 ? 16.490 -9.476 -8.351 1.00 65.81 78 GLU A CA 1
ATOM 617 C C . GLU A 1 78 ? 15.202 -8.719 -8.709 1.00 65.81 78 GLU A C 1
ATOM 619 O O . GLU A 1 78 ? 14.737 -8.821 -9.843 1.00 65.81 78 GLU A O 1
ATOM 624 N N . LYS A 1 79 ? 14.583 -7.985 -7.769 1.00 74.69 79 LYS A N 1
ATOM 625 C CA . LYS A 1 79 ? 13.335 -7.253 -8.041 1.00 74.69 79 LYS A CA 1
ATOM 626 C C . LYS A 1 79 ? 13.497 -5.770 -7.736 1.00 74.69 79 LYS A C 1
ATOM 628 O O . LYS A 1 79 ? 13.902 -5.399 -6.637 1.00 74.69 79 LYS A O 1
ATOM 633 N N . GLY A 1 80 ? 13.140 -4.931 -8.703 1.00 88.38 80 GLY A N 1
ATOM 634 C CA . GLY A 1 80 ? 13.201 -3.483 -8.565 1.00 88.38 80 GLY A CA 1
ATOM 635 C C . GLY A 1 80 ? 12.050 -2.905 -7.744 1.00 88.38 80 GLY A C 1
ATOM 636 O O . GLY A 1 80 ? 11.160 -3.608 -7.250 1.00 88.38 80 GLY A O 1
ATOM 637 N N . VAL A 1 81 ? 12.064 -1.583 -7.632 1.00 92.94 81 VAL A N 1
ATOM 638 C CA . VAL A 1 81 ? 10.966 -0.766 -7.110 1.00 92.94 81 VAL A CA 1
ATOM 639 C C . VAL A 1 81 ? 10.398 0.084 -8.239 1.00 92.94 81 VAL A C 1
ATOM 641 O O . VAL A 1 81 ? 11.072 0.329 -9.232 1.00 92.94 81 VAL A O 1
ATOM 644 N N . THR A 1 82 ? 9.154 0.522 -8.103 1.00 95.38 82 THR A N 1
ATOM 645 C CA . THR A 1 82 ? 8.538 1.477 -9.029 1.00 95.38 82 THR A CA 1
ATOM 646 C C . THR A 1 82 ? 7.655 2.461 -8.263 1.00 95.38 82 THR A C 1
ATOM 648 O O . THR A 1 82 ? 7.472 2.333 -7.046 1.00 95.38 82 THR A O 1
ATOM 651 N N . SER A 1 83 ? 7.116 3.455 -8.963 1.00 97.38 83 SER A N 1
ATOM 652 C CA . SER A 1 83 ? 6.162 4.425 -8.434 1.00 97.38 83 SER A CA 1
ATOM 653 C C . SER A 1 83 ? 5.036 4.682 -9.428 1.00 97.38 83 SER A C 1
ATOM 655 O O . SER A 1 83 ? 5.196 4.480 -10.633 1.00 97.38 83 SER A O 1
ATOM 657 N N . LEU A 1 84 ? 3.900 5.176 -8.937 1.00 97.12 84 LEU A N 1
ATOM 658 C CA . LEU A 1 84 ? 2.782 5.553 -9.799 1.00 97.12 84 LEU A CA 1
ATOM 659 C C . LEU A 1 84 ? 3.193 6.634 -10.816 1.00 97.12 84 LEU A C 1
ATOM 661 O O . LEU A 1 84 ? 2.780 6.583 -11.971 1.00 97.12 84 LEU A O 1
ATOM 665 N N . LYS A 1 85 ? 4.082 7.554 -10.418 1.00 97.50 85 LYS A N 1
ATOM 666 C CA . LYS A 1 8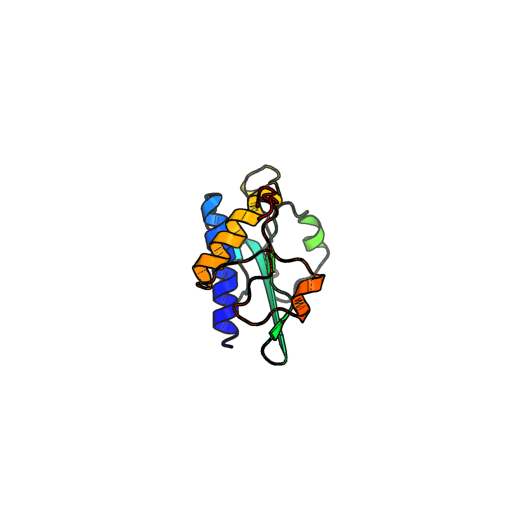5 ? 4.676 8.566 -11.296 1.00 97.50 85 LYS A CA 1
ATOM 667 C C . LYS A 1 85 ? 5.427 7.964 -12.479 1.00 97.50 85 LYS A C 1
ATOM 669 O O . LYS A 1 85 ? 5.280 8.457 -13.594 1.00 97.50 85 LYS A O 1
ATOM 674 N N . GLU A 1 86 ? 6.249 6.942 -12.250 1.00 96.12 86 GLU A N 1
ATOM 675 C CA . GLU A 1 86 ? 6.980 6.277 -13.336 1.00 96.12 86 GLU A CA 1
ATOM 676 C C . GLU A 1 86 ? 6.040 5.532 -14.277 1.00 96.12 86 GLU A C 1
ATOM 678 O O . GLU A 1 86 ? 6.193 5.628 -15.491 1.00 96.12 86 GLU A O 1
ATOM 683 N N . ILE A 1 87 ? 5.042 4.839 -13.723 1.00 96.44 87 ILE A N 1
ATOM 684 C CA . ILE A 1 87 ? 4.083 4.053 -14.506 1.00 96.44 87 ILE A CA 1
ATOM 685 C C . ILE A 1 87 ? 3.210 4.956 -15.385 1.00 96.44 87 ILE A C 1
ATOM 687 O O . ILE A 1 87 ? 2.983 4.645 -16.550 1.00 96.44 87 ILE A O 1
ATOM 691 N N . LEU A 1 88 ? 2.733 6.082 -14.846 1.00 96.44 88 LEU A N 1
ATOM 692 C CA . LEU A 1 88 ? 1.875 7.024 -15.573 1.00 96.44 88 LEU A CA 1
ATOM 693 C C . LEU A 1 88 ? 2.664 8.062 -16.389 1.00 96.44 88 LEU A C 1
ATOM 695 O O . LEU A 1 88 ? 2.067 8.831 -17.140 1.00 96.44 88 LEU A O 1
ATOM 699 N N . GLY A 1 89 ? 3.988 8.133 -16.218 1.00 96.56 89 GLY A N 1
ATOM 700 C CA . GLY A 1 89 ? 4.856 9.112 -16.880 1.00 96.56 89 GLY A CA 1
ATOM 701 C C . GLY A 1 89 ? 4.649 10.565 -16.428 1.00 96.56 89 GLY A C 1
ATOM 702 O O . GLY A 1 89 ? 5.140 11.488 -17.078 1.00 96.56 89 GLY A O 1
ATOM 703 N N . ARG A 1 90 ? 3.922 10.796 -15.328 1.00 96.12 90 ARG A N 1
ATOM 704 C CA . ARG A 1 90 ? 3.609 12.131 -14.796 1.00 96.12 90 ARG A CA 1
ATOM 705 C C . ARG A 1 90 ? 3.503 12.111 -13.272 1.00 96.12 90 ARG A C 1
ATOM 707 O O . ARG A 1 90 ? 3.135 11.080 -12.718 1.00 96.12 90 ARG A O 1
ATOM 714 N N . PRO A 1 91 ? 3.766 13.228 -12.575 1.00 96.06 91 PRO A N 1
ATOM 715 C CA . PRO A 1 91 ? 3.434 13.322 -11.160 1.00 96.06 91 PRO A CA 1
ATOM 716 C C . PRO A 1 91 ? 1.920 13.176 -10.934 1.00 96.06 91 PRO A C 1
ATOM 718 O O . PRO A 1 91 ? 1.102 13.543 -11.786 1.00 96.06 91 PRO A O 1
ATOM 721 N N . VAL A 1 92 ? 1.572 12.636 -9.771 1.00 96.00 92 VAL A N 1
ATOM 722 C CA . VAL A 1 92 ? 0.198 12.366 -9.327 1.00 96.00 92 VAL A CA 1
ATOM 723 C C . VAL A 1 92 ? -0.061 13.159 -8.055 1.00 96.00 92 VAL A C 1
ATOM 725 O O . VAL A 1 92 ? 0.805 13.217 -7.182 1.00 96.00 92 VAL A O 1
ATOM 728 N N . ASP A 1 93 ? -1.218 13.796 -7.938 1.00 94.94 93 ASP A N 1
ATOM 729 C CA . ASP A 1 93 ? -1.538 14.541 -6.721 1.00 94.94 93 ASP A CA 1
ATOM 730 C C . ASP A 1 93 ? -1.756 13.579 -5.531 1.00 94.94 93 ASP A C 1
ATOM 732 O O . ASP A 1 93 ? -2.305 12.489 -5.667 1.00 94.94 93 ASP A O 1
ATOM 736 N N . LEU A 1 94 ? -1.294 13.926 -4.328 1.00 91.88 94 LEU A N 1
ATOM 737 C CA . LEU A 1 94 ? -1.499 13.035 -3.173 1.00 91.88 94 LEU A CA 1
ATOM 738 C C . LEU A 1 94 ? -2.953 13.057 -2.679 1.00 91.88 94 LEU A C 1
ATOM 740 O O . LEU A 1 94 ? -3.451 12.045 -2.179 1.00 91.88 94 LEU A O 1
ATOM 744 N N . GLY A 1 95 ? -3.642 14.187 -2.832 1.00 89.88 95 GLY A N 1
ATOM 745 C CA . GLY A 1 95 ? -5.061 14.314 -2.524 1.00 89.88 95 GLY A CA 1
ATOM 746 C C . GLY A 1 95 ? -5.916 13.451 -3.448 1.00 89.88 95 GLY A C 1
ATOM 747 O O . GLY A 1 95 ? -6.805 12.753 -2.957 1.00 89.88 95 GLY A O 1
ATOM 748 N N . GLU A 1 96 ? -5.600 13.407 -4.750 1.00 92.88 96 GLU A N 1
ATOM 749 C CA . GLU A 1 96 ? -6.333 12.555 -5.704 1.00 92.88 96 GLU A CA 1
ATOM 750 C C . GLU A 1 96 ? -6.154 11.055 -5.426 1.00 92.88 96 GLU A C 1
ATOM 752 O O . GLU A 1 96 ? -7.087 10.297 -5.656 1.00 92.88 96 GLU A O 1
ATOM 757 N N . VAL A 1 97 ? -5.010 10.625 -4.874 1.00 95.06 97 VAL A N 1
ATOM 758 C CA . VAL A 1 97 ? -4.767 9.216 -4.486 1.00 95.06 97 VAL A CA 1
ATOM 759 C C . VAL A 1 97 ? -5.444 8.844 -3.170 1.00 95.06 97 VAL A C 1
ATOM 761 O O . VAL A 1 97 ? -5.845 7.696 -2.971 1.00 95.06 97 VAL A O 1
ATOM 764 N N . THR A 1 98 ? -5.596 9.803 -2.258 1.00 94.50 98 THR A N 1
ATOM 765 C CA . THR A 1 98 ? -6.160 9.540 -0.930 1.00 94.50 98 THR A CA 1
ATOM 766 C C . THR A 1 98 ? -7.589 8.999 -1.028 1.00 94.50 98 THR A C 1
ATOM 768 O O . THR A 1 98 ? -7.922 8.031 -0.349 1.00 94.50 98 THR A O 1
ATOM 771 N N . SER A 1 99 ? -8.429 9.564 -1.900 1.00 94.25 99 SER A N 1
ATOM 772 C CA . SER A 1 99 ? -9.831 9.144 -2.025 1.00 94.25 99 SER A CA 1
ATOM 773 C C . SER A 1 99 ? -9.999 7.688 -2.512 1.00 94.25 99 SER A C 1
ATOM 775 O O . SER A 1 99 ? -10.701 6.940 -1.825 1.00 94.25 99 SER A O 1
ATOM 777 N N . PRO A 1 100 ? -9.330 7.236 -3.592 1.00 96.31 100 PRO A N 1
ATOM 778 C CA . PRO A 1 100 ? -9.289 5.829 -3.990 1.00 96.31 100 PRO A CA 1
ATOM 779 C C . PRO A 1 100 ? -8.822 4.884 -2.879 1.00 96.31 100 PRO A C 1
ATOM 781 O O . PRO A 1 100 ? -9.456 3.856 -2.645 1.00 96.31 100 PRO A O 1
ATOM 784 N N . VAL A 1 101 ? -7.768 5.254 -2.138 1.00 97.44 101 VAL A N 1
ATOM 785 C CA . VAL A 1 101 ? -7.260 4.435 -1.023 1.00 97.44 101 VAL A CA 1
ATOM 786 C C . VAL A 1 101 ? -8.317 4.277 0.066 1.00 97.44 101 VAL A C 1
ATOM 788 O O . VAL A 1 101 ? -8.552 3.161 0.525 1.00 97.44 101 VAL A O 1
ATOM 791 N N . LEU A 1 102 ? -8.972 5.367 0.476 1.00 96.25 102 LEU A N 1
ATOM 792 C CA . LEU A 1 102 ? -10.023 5.328 1.498 1.00 96.25 102 LEU A CA 1
ATOM 793 C C . LEU A 1 102 ? -11.205 4.457 1.048 1.00 96.25 102 LEU A C 1
ATOM 795 O O . LEU A 1 102 ? -11.655 3.605 1.813 1.00 96.25 102 LEU A O 1
ATOM 799 N N . GLY A 1 103 ? -11.662 4.613 -0.199 1.00 96.81 103 GLY A N 1
ATOM 800 C CA . GLY A 1 103 ? -12.760 3.819 -0.756 1.00 96.81 103 GLY A CA 1
ATOM 801 C C . GLY A 1 103 ? -12.426 2.327 -0.861 1.00 96.81 103 GLY A C 1
ATOM 802 O O . GLY A 1 103 ? -13.233 1.473 -0.487 1.00 96.81 103 GLY A O 1
ATOM 803 N N . ALA A 1 104 ? -11.209 1.994 -1.298 1.00 97.81 104 ALA A N 1
ATOM 804 C CA . ALA A 1 104 ? -10.724 0.619 -1.315 1.00 97.81 104 ALA A CA 1
ATOM 805 C C . ALA A 1 104 ? -10.634 0.035 0.106 1.00 97.81 104 ALA A C 1
ATOM 807 O O . ALA A 1 104 ? -11.016 -1.114 0.327 1.00 97.81 104 ALA A O 1
ATOM 808 N N . PHE A 1 105 ? -10.202 0.832 1.086 1.00 97.69 105 PHE A N 1
ATOM 809 C CA . PHE A 1 105 ? -10.133 0.417 2.486 1.00 97.69 105 PHE A CA 1
ATOM 810 C C . PHE A 1 105 ? -11.520 0.113 3.066 1.00 97.69 105 PHE A C 1
ATOM 812 O O . PHE A 1 105 ? -11.713 -0.947 3.661 1.00 97.69 105 PHE A O 1
ATOM 819 N N . GLU A 1 106 ? -12.506 0.989 2.848 1.00 97.19 106 GLU A N 1
ATOM 820 C CA . GLU A 1 106 ? -13.902 0.745 3.236 1.00 97.19 106 GLU A CA 1
ATOM 821 C C . GLU A 1 106 ? -14.443 -0.554 2.627 1.00 97.19 106 GLU A C 1
ATOM 823 O O . GLU A 1 106 ? -15.029 -1.378 3.332 1.00 97.19 106 GLU A O 1
ATOM 828 N N . LYS A 1 107 ? -14.197 -0.763 1.328 1.00 97.50 107 LYS A N 1
ATOM 829 C CA . LYS A 1 107 ? -14.667 -1.935 0.581 1.00 97.50 107 LYS A CA 1
ATOM 830 C C . LYS A 1 107 ? -14.053 -3.239 1.090 1.00 97.50 107 LYS A C 1
ATOM 832 O O . LYS A 1 107 ? -14.788 -4.193 1.329 1.00 97.50 107 LYS A O 1
ATOM 837 N N . VAL A 1 108 ? -12.731 -3.290 1.253 1.00 97.62 108 VAL A N 1
ATOM 838 C CA . VAL A 1 108 ? -12.015 -4.518 1.642 1.00 97.62 108 VAL A CA 1
ATOM 839 C C . VAL A 1 108 ? -12.307 -4.897 3.089 1.00 97.62 108 VAL A C 1
ATOM 841 O O . VAL A 1 108 ? -12.573 -6.061 3.384 1.00 97.62 108 VAL A O 1
ATOM 844 N N . PHE A 1 109 ? -12.296 -3.920 3.997 1.00 95.06 109 PHE A N 1
ATOM 845 C CA . PHE A 1 109 ? -12.528 -4.177 5.417 1.00 95.06 109 PHE A CA 1
ATOM 846 C C . PHE A 1 109 ? -14.016 -4.214 5.790 1.00 95.06 109 PHE A C 1
ATOM 848 O O . PHE A 1 109 ? -14.348 -4.601 6.910 1.00 95.06 109 PHE A O 1
ATOM 855 N N . GLY A 1 110 ? -14.915 -3.834 4.875 1.00 94.81 110 GLY A N 1
ATOM 856 C CA . GLY A 1 110 ? -16.354 -3.771 5.132 1.00 94.81 110 GLY A CA 1
ATOM 857 C C . GLY A 1 110 ? -16.710 -2.737 6.200 1.00 94.81 110 GLY A C 1
ATOM 858 O O . GLY A 1 110 ? -17.591 -2.977 7.025 1.00 94.81 110 GLY A O 1
ATOM 859 N N . ILE A 1 111 ? -15.997 -1.610 6.219 1.00 93.12 111 ILE A N 1
ATOM 860 C CA . ILE A 1 111 ? -16.158 -0.543 7.212 1.00 93.12 111 ILE A CA 1
ATOM 861 C C . ILE A 1 111 ? -16.580 0.768 6.555 1.00 93.12 111 ILE A C 1
ATOM 863 O O . ILE A 1 111 ? -16.440 0.953 5.351 1.00 93.12 111 ILE A O 1
ATOM 867 N N . LYS A 1 112 ? -17.073 1.692 7.378 1.00 91.69 112 LYS A N 1
ATOM 868 C CA . LYS A 1 112 ? -17.268 3.097 7.020 1.00 91.69 112 LYS A CA 1
ATOM 869 C C . LYS A 1 112 ? -16.194 3.917 7.715 1.00 91.69 112 LYS A C 1
ATOM 871 O O . LYS A 1 112 ? -16.134 3.913 8.947 1.00 91.69 112 LYS A O 1
ATOM 876 N N . LEU A 1 113 ? -15.355 4.593 6.946 1.00 90.88 113 LEU A N 1
ATOM 877 C CA . LEU A 1 113 ? -14.374 5.517 7.486 1.00 90.88 113 LEU A CA 1
ATOM 878 C C . LEU A 1 113 ? -15.076 6.800 7.919 1.00 90.88 113 LEU A C 1
ATOM 880 O O . LEU A 1 113 ? -16.048 7.256 7.317 1.00 90.88 113 LEU A O 1
ATOM 884 N N . GLN A 1 114 ? -14.588 7.366 9.012 1.00 86.50 114 GLN A N 1
ATOM 885 C CA . GLN A 1 114 ? -15.079 8.622 9.548 1.00 86.50 114 GLN A CA 1
ATOM 886 C C . GLN A 1 114 ? -13.877 9.506 9.808 1.00 86.50 114 GLN A C 1
ATOM 888 O O . GLN A 1 114 ? -12.919 9.088 10.461 1.00 86.50 114 GLN A O 1
ATOM 893 N N . GLU A 1 115 ? -13.928 10.728 9.293 1.00 84.94 115 GLU A N 1
ATOM 894 C CA . GLU A 1 115 ? -12.958 11.736 9.686 1.00 84.94 115 GLU A CA 1
ATOM 895 C C . GLU A 1 115 ? -13.091 12.021 11.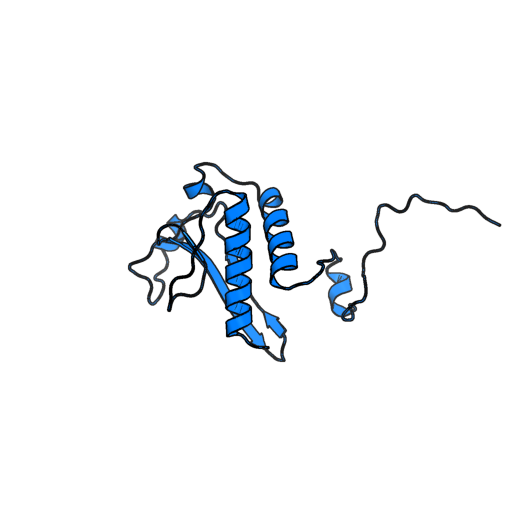186 1.00 84.94 115 GLU A C 1
ATOM 897 O O . GLU A 1 115 ? -14.140 11.867 11.804 1.00 84.94 115 GLU A O 1
ATOM 902 N N . THR A 1 116 ? -12.000 12.406 11.821 1.00 83.38 116 THR A N 1
ATOM 903 C CA . THR A 1 116 ? -12.033 12.847 13.211 1.00 83.38 116 THR A CA 1
ATOM 904 C C . THR A 1 116 ? -10.823 13.718 13.469 1.00 83.38 116 THR A C 1
ATOM 906 O O . THR A 1 116 ? -9.824 13.654 12.750 1.00 83.38 116 THR A O 1
ATOM 909 N N . LYS A 1 117 ? -10.899 14.534 14.517 1.00 83.75 117 LYS A N 1
ATOM 910 C CA . LYS A 1 117 ? -9.730 15.265 14.989 1.00 83.75 117 LYS A CA 1
ATOM 911 C C . LYS A 1 117 ? -8.823 14.323 15.789 1.00 83.75 117 LYS A C 1
ATOM 913 O O . LYS A 1 117 ? -9.350 13.535 16.581 1.00 83.75 117 LYS A O 1
ATOM 918 N N . PRO A 1 118 ? -7.489 14.405 15.640 1.00 78.50 118 PRO A N 1
ATOM 919 C CA . PRO A 1 118 ? -6.555 13.562 16.386 1.00 78.50 118 PRO A CA 1
ATOM 920 C C . PRO A 1 118 ? -6.779 13.597 17.902 1.00 78.50 118 PRO A C 1
ATOM 922 O O . PRO A 1 118 ? -6.703 12.563 18.561 1.00 78.50 118 PRO A O 1
ATOM 925 N N . GLU A 1 119 ? -7.131 14.764 18.449 1.00 83.75 119 GLU A N 1
ATOM 926 C CA . GLU A 1 119 ? -7.404 14.950 19.884 1.00 83.75 119 GLU A CA 1
ATOM 927 C C . GLU A 1 119 ? -8.580 14.106 20.405 1.00 83.75 119 GLU A C 1
ATOM 929 O O . GLU A 1 119 ? -8.667 13.842 21.602 1.00 83.75 119 GLU A O 1
ATOM 934 N N . LEU A 1 120 ? -9.484 13.683 19.518 1.00 79.38 120 LEU A N 1
ATOM 935 C CA . LEU A 1 120 ? -10.664 12.888 19.854 1.00 79.38 120 LEU A CA 1
ATOM 936 C C . LEU A 1 120 ? -10.403 11.378 19.741 1.00 79.38 120 LEU A C 1
ATOM 938 O O . LEU A 1 120 ? -11.215 10.586 20.208 1.00 79.38 120 LEU A O 1
ATOM 942 N N . LEU A 1 121 ? -9.271 10.953 19.164 1.00 73.69 121 LEU A N 1
ATOM 943 C CA . LEU A 1 121 ? -8.929 9.531 19.021 1.00 73.69 121 LEU A CA 1
ATOM 944 C C . LEU A 1 121 ? -8.913 8.758 20.354 1.00 73.69 121 LEU A C 1
ATOM 946 O O . LEU A 1 121 ? -9.433 7.644 20.375 1.00 73.69 121 LEU A O 1
ATOM 950 N N . PRO A 1 122 ? -8.380 9.296 21.475 1.00 75.12 122 PRO A N 1
ATOM 951 C CA . PRO A 1 122 ? -8.345 8.562 22.742 1.00 75.12 122 PRO A CA 1
ATOM 952 C C . PRO A 1 122 ? -9.723 8.339 23.379 1.00 75.12 122 PRO A C 1
ATOM 954 O O . PRO A 1 122 ? -9.863 7.454 24.220 1.00 75.12 122 PRO A O 1
ATOM 957 N N . SER A 1 123 ? -10.721 9.154 23.027 1.00 70.81 123 SER A N 1
ATOM 958 C CA . SER A 1 123 ? -12.070 9.105 23.602 1.00 70.81 1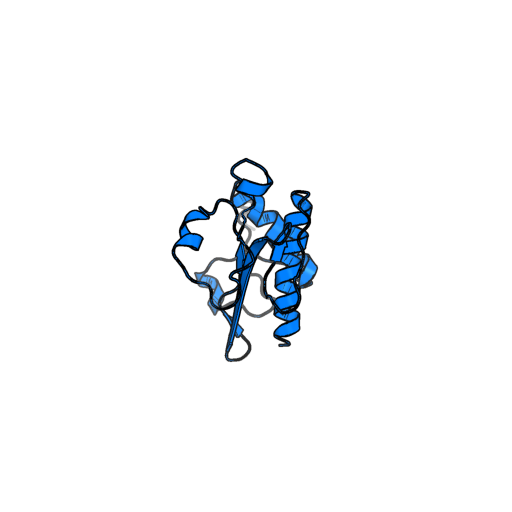23 SER A CA 1
ATOM 959 C C . SER A 1 123 ? -13.088 8.387 22.717 1.00 70.81 123 SER A C 1
ATOM 961 O O . SER A 1 123 ? -14.214 8.165 23.161 1.00 70.81 123 SER A O 1
ATOM 963 N N . LEU A 1 124 ? -12.706 7.998 21.498 1.00 68.31 124 LEU A N 1
ATOM 964 C CA . LEU A 1 124 ? -13.570 7.273 20.574 1.00 68.31 124 LEU A CA 1
ATOM 965 C C . LEU A 1 124 ? -13.852 5.853 21.069 1.00 68.31 124 LEU A C 1
ATOM 967 O O . LEU A 1 124 ? -12.947 5.022 21.181 1.00 68.31 124 LEU A O 1
ATOM 971 N N . LYS A 1 125 ? -15.130 5.544 21.305 1.00 65.31 125 LYS A N 1
ATOM 972 C CA . LYS A 1 125 ? -15.577 4.156 21.451 1.00 65.31 125 LYS A CA 1
ATOM 973 C C . LYS A 1 125 ? -15.840 3.537 20.077 1.00 65.31 125 LYS A C 1
ATOM 975 O O . LYS A 1 125 ? -16.251 4.246 19.156 1.00 65.31 125 LYS A O 1
ATOM 980 N N . PRO A 1 126 ? -15.669 2.212 19.923 1.00 58.62 126 PRO A N 1
ATOM 981 C CA . PRO A 1 126 ? -16.087 1.516 18.712 1.00 58.62 126 PRO A CA 1
ATOM 982 C C . PRO A 1 126 ? -17.551 1.841 18.371 1.00 58.62 126 PRO A C 1
ATOM 984 O O . PRO A 1 126 ? -18.446 1.560 19.165 1.00 58.62 126 PRO A O 1
ATOM 987 N N . GLY A 1 127 ? -17.784 2.451 17.206 1.00 55.72 127 GLY A N 1
ATOM 988 C CA . GLY A 1 127 ? -19.120 2.831 16.731 1.00 55.72 127 GLY A CA 1
ATOM 989 C C . GLY A 1 127 ? -19.631 4.218 17.154 1.00 55.72 127 GLY A C 1
ATOM 990 O O . GLY A 1 127 ? -20.717 4.592 16.720 1.00 55.72 127 GLY A O 1
ATOM 991 N N . GLU A 1 128 ? -18.887 5.001 17.946 1.00 52.91 128 GLU A N 1
ATOM 992 C CA . GLU A 1 128 ? -19.227 6.409 18.225 1.00 52.91 128 GLU A CA 1
ATOM 993 C C . GLU A 1 128 ? -18.701 7.341 17.118 1.00 52.91 128 GLU A C 1
ATOM 995 O O . GLU A 1 128 ? -17.543 7.257 16.713 1.00 52.91 128 GLU A O 1
ATOM 1000 N N . VAL A 1 129 ? -19.557 8.252 16.640 1.00 53.47 129 VAL A N 1
ATOM 1001 C CA . VAL A 1 129 ? -19.227 9.253 15.610 1.00 53.47 129 VAL A CA 1
ATOM 1002 C C . VAL A 1 129 ? -18.677 10.517 16.275 1.00 53.47 129 VAL A C 1
ATOM 1004 O O . VAL A 1 129 ? -19.399 11.177 17.021 1.00 53.47 129 VAL A O 1
ATOM 1007 N N . ALA A 1 130 ? -17.428 10.899 15.984 1.00 50.12 130 ALA A N 1
ATOM 1008 C CA . ALA A 1 130 ? -16.785 12.096 16.555 1.00 50.12 130 ALA A CA 1
ATOM 1009 C C . ALA A 1 130 ? -16.804 13.347 15.655 1.00 50.12 130 ALA A C 1
ATOM 1011 O O . ALA A 1 130 ? -16.059 14.295 15.906 1.00 50.12 130 ALA A O 1
ATOM 1012 N N . ILE A 1 131 ? -17.681 13.410 14.648 1.00 47.62 131 ILE A N 1
ATOM 1013 C CA . ILE A 1 131 ? -17.875 14.635 13.859 1.00 47.62 131 ILE A CA 1
ATOM 1014 C C . ILE A 1 131 ? -19.260 15.225 14.125 1.00 47.62 131 ILE A C 1
ATOM 1016 O O . ILE A 1 131 ? -20.278 14.684 13.698 1.00 47.62 131 ILE A O 1
ATOM 1020 N N . ARG A 1 132 ? -19.301 16.408 14.747 1.00 48.28 132 ARG A N 1
ATOM 1021 C CA . ARG A 1 132 ? -20.359 17.380 14.439 1.00 48.28 132 ARG A CA 1
ATOM 1022 C C . ARG A 1 132 ? -19.976 18.042 13.119 1.00 48.28 132 ARG A C 1
ATOM 1024 O O . ARG A 1 132 ? -18.960 18.729 13.057 1.00 48.28 132 ARG A O 1
ATOM 1031 N N . SER A 1 133 ? -20.749 17.762 12.074 1.00 35.91 133 SER A N 1
ATOM 1032 C CA . SER A 1 133 ? -20.569 18.306 10.723 1.00 35.91 133 SER A CA 1
ATOM 1033 C C . SER A 1 133 ? -20.347 19.833 10.741 1.00 35.91 133 SER A C 1
ATOM 1035 O O . SER A 1 133 ? -21.130 20.533 11.389 1.00 35.91 133 SER A O 1
ATOM 1037 N N . PRO A 1 134 ? -19.356 20.380 10.006 1.00 41.41 134 PRO A N 1
ATOM 1038 C CA . PRO A 1 134 ? -19.256 21.821 9.756 1.00 41.41 134 PRO A CA 1
ATOM 1039 C C . PRO A 1 134 ? -20.352 22.349 8.803 1.00 41.41 134 PRO A C 1
ATOM 1041 O O . PRO A 1 134 ? -20.458 23.554 8.607 1.00 41.41 134 PRO A O 1
ATOM 1044 N N . PHE A 1 135 ? -21.203 21.473 8.257 1.00 38.97 135 PHE A N 1
ATOM 1045 C CA . PHE A 1 135 ? -22.357 21.792 7.407 1.00 38.97 135 PHE A CA 1
ATOM 1046 C C . PHE A 1 135 ? -23.705 21.640 8.138 1.00 38.97 135 PHE A C 1
ATOM 1048 O O . PHE A 1 135 ? -24.691 21.203 7.549 1.00 38.97 135 PHE A O 1
ATOM 1055 N N . SER A 1 136 ? -23.787 22.008 9.419 1.00 33.75 136 SER A N 1
ATOM 1056 C CA . SER A 1 136 ? -25.082 22.408 9.984 1.00 33.75 136 SER A CA 1
ATOM 1057 C C . SER A 1 136 ? -25.208 23.922 9.814 1.00 33.75 136 SER A C 1
ATOM 1059 O O . SER A 1 136 ? -24.450 24.646 10.465 1.00 33.75 136 SER A O 1
ATOM 1061 N N . PRO A 1 137 ? -26.129 24.436 8.976 1.00 32.75 137 PRO A N 1
ATOM 1062 C CA . PRO A 1 137 ? -26.449 25.850 9.019 1.00 32.75 137 PRO A CA 1
ATOM 1063 C C . PRO A 1 137 ? -26.886 26.180 10.442 1.00 32.75 137 PRO A C 1
ATOM 1065 O O . PRO A 1 137 ? -27.616 25.415 11.081 1.00 32.75 137 PRO A O 1
ATOM 1068 N N . ALA A 1 138 ? -26.406 27.311 10.941 1.00 42.88 138 ALA A N 1
ATOM 1069 C CA . ALA A 1 138 ? -26.921 27.900 12.154 1.00 42.88 138 ALA A CA 1
ATOM 1070 C C . ALA A 1 138 ? -28.444 28.048 12.026 1.00 42.88 138 ALA A C 1
ATOM 1072 O O . ALA A 1 138 ? -28.936 28.795 11.187 1.00 42.88 138 ALA A O 1
ATOM 1073 N N . LEU A 1 139 ? -29.177 27.353 12.885 1.00 33.34 139 LEU A N 1
ATOM 1074 C CA . LEU A 1 139 ? -30.523 27.736 13.279 1.00 33.34 139 LEU A CA 1
ATOM 1075 C C . LEU A 1 139 ? -30.537 27.743 14.801 1.00 33.34 139 LEU A C 1
ATOM 1077 O O . LEU A 1 139 ? -30.950 26.802 15.469 1.00 33.34 139 LEU A O 1
ATOM 1081 N N . GLY A 1 140 ? -30.025 28.845 15.345 1.00 30.89 140 GLY A N 1
ATOM 1082 C CA . GLY A 1 140 ? -30.713 29.430 16.477 1.00 30.89 140 GLY A CA 1
ATOM 1083 C C . GLY A 1 140 ? -32.009 30.044 15.955 1.00 30.89 140 GLY A C 1
ATOM 1084 O O . GLY A 1 140 ? -31.979 30.711 14.927 1.00 30.89 140 GLY A O 1
ATOM 1085 N N . ILE A 1 141 ? -33.120 29.782 16.635 1.00 33.03 141 ILE A N 1
ATOM 1086 C CA . ILE A 1 141 ? -34.116 30.772 17.053 1.00 33.03 141 ILE A CA 1
ATOM 1087 C C . ILE A 1 141 ? -34.973 30.106 18.137 1.00 33.03 141 ILE A C 1
ATOM 1089 O O . ILE A 1 141 ? -35.482 29.000 17.987 1.00 33.03 141 ILE A O 1
ATOM 1093 N N . SER A 1 142 ? -35.062 30.834 19.241 1.00 33.66 142 SER A N 1
ATOM 1094 C CA . SER A 1 142 ? -36.050 30.794 20.313 1.00 33.66 142 SER A CA 1
ATOM 1095 C C . SER A 1 142 ? -37.489 30.503 19.865 1.00 33.66 142 SER A C 1
ATOM 1097 O O . SER A 1 142 ? -38.029 31.252 19.050 1.00 33.66 142 SER A O 1
ATOM 1099 N N . GLN A 1 143 ? -38.150 29.528 20.480 1.00 39.00 143 GLN A N 1
ATOM 1100 C CA . GLN A 1 143 ? -39.123 29.667 21.580 1.00 39.00 143 GLN A CA 1
ATOM 1101 C C . GLN A 1 143 ? -39.632 28.277 21.968 1.00 39.00 143 GLN A C 1
ATOM 1103 O O . GLN A 1 143 ? -39.725 27.419 21.064 1.00 39.00 143 GLN A O 1
#

Secondary structure (DSSP, 8-state):
--HHHHHHHHHHHHHHHHHTTT---EEETTEEEEEETTEEEEEEEEEEETTEEEEEEEE-SS--GGGGGGS--TT-TT--B--HHHHHTS---HHHHHHHHHHHHHHHHT-------GGGGGGPPTT------TT--------

pLDDT: mean 83.74, std 18.56, range [30.89, 98.56]

Sequence (143 aa):
LDLHRYLRDLEEVIILTLEEYGVTGSRIDGYTGVWVGGNKICAIGVRSSRWVTMHGFAFNINADLSFFDRIIPCGIFEKGVTSLKEILGRPVDLGEVTSPVLGAFEKVFGIKLQETKPELLPSLKPGEVAIRSPFSPALGISQ